Protein AF-A0A4Q5UCC5-F1 (afdb_monomer_lite)

Radius of gyration: 15.54 Å; chains: 1; bounding box: 35×23×40 Å

Secondary structure (DSSP, 8-state):
-HHHHHHHHHHHHHHHHHHHHHHHS--TTGGGS--HHHHHHHHHHHHHHHHHHHHHHHHHHHHHHHHS-HHHHHHHHHHHHHHH-

Structure (mmCIF, N/CA/C/O backbone):
data_AF-A0A4Q5UCC5-F1
#
_entry.id   AF-A0A4Q5UCC5-F1
#
loop_
_atom_site.group_PDB
_atom_site.id
_atom_site.type_symbol
_atom_site.label_atom_id
_atom_site.label_alt_id
_atom_site.label_comp_id
_atom_site.label_asym_id
_atom_site.label_entity_id
_atom_site.label_seq_id
_atom_site.pdbx_PDB_ins_code
_atom_site.Cartn_x
_atom_site.Cartn_y
_atom_site.Cartn_z
_atom_site.occupancy
_atom_site.B_iso_or_equiv
_atom_site.auth_seq_id
_atom_site.auth_comp_id
_atom_site.auth_asym_id
_atom_site.auth_atom_id
_atom_site.pdbx_PDB_model_num
ATOM 1 N N . MET A 1 1 ? -1.992 -12.098 16.230 1.00 81.44 1 MET A N 1
ATOM 2 C CA . MET A 1 1 ? -2.305 -12.280 14.792 1.00 81.44 1 MET A CA 1
ATOM 3 C C . MET A 1 1 ? -2.854 -11.019 14.125 1.00 81.44 1 MET A C 1
ATOM 5 O O . MET A 1 1 ? -2.225 -10.544 13.198 1.00 81.44 1 MET A O 1
ATOM 9 N N . ARG A 1 2 ? -3.944 -10.402 14.610 1.00 86.62 2 ARG A N 1
ATOM 10 C CA . ARG A 1 2 ? -4.568 -9.218 13.964 1.00 86.62 2 ARG A CA 1
ATOM 11 C C . ARG A 1 2 ? -3.614 -8.048 13.683 1.00 86.62 2 ARG A C 1
ATOM 13 O O . ARG A 1 2 ? -3.644 -7.492 12.596 1.00 86.62 2 ARG A O 1
ATOM 20 N N . LYS A 1 3 ? -2.733 -7.715 14.637 1.00 87.81 3 LYS A N 1
ATOM 21 C CA . LYS A 1 3 ? -1.698 -6.680 14.453 1.00 87.81 3 LYS A CA 1
ATOM 22 C C . LYS A 1 3 ? -0.698 -7.038 13.349 1.00 87.81 3 LYS A C 1
ATOM 24 O O . LYS A 1 3 ? -0.322 -6.170 12.581 1.00 87.81 3 LYS A O 1
ATOM 29 N N . ILE A 1 4 ? -0.306 -8.309 13.259 1.00 92.19 4 ILE A N 1
ATOM 30 C CA . ILE A 1 4 ? 0.624 -8.796 12.231 1.00 92.19 4 ILE A CA 1
ATOM 31 C C . ILE A 1 4 ? -0.040 -8.703 10.857 1.00 92.19 4 ILE A C 1
ATOM 33 O O . ILE A 1 4 ? 0.569 -8.175 9.938 1.00 92.19 4 ILE A O 1
ATOM 37 N N . ILE A 1 5 ? -1.302 -9.130 10.735 1.00 92.50 5 ILE A N 1
ATOM 38 C CA . ILE A 1 5 ? -2.088 -9.015 9.492 1.00 92.50 5 ILE A CA 1
ATOM 39 C C . ILE A 1 5 ? -2.205 -7.548 9.064 1.00 92.50 5 ILE A C 1
ATOM 41 O O . ILE A 1 5 ? -1.993 -7.224 7.903 1.00 92.50 5 ILE A O 1
ATOM 45 N N . LEU A 1 6 ? -2.481 -6.650 10.011 1.00 91.31 6 LEU A N 1
ATOM 46 C CA . LEU A 1 6 ? -2.580 -5.223 9.731 1.00 91.31 6 LEU A CA 1
ATOM 47 C C . LEU A 1 6 ? -1.253 -4.633 9.240 1.00 91.31 6 LEU A C 1
ATOM 49 O O . LEU A 1 6 ? -1.220 -3.978 8.206 1.00 91.31 6 LEU A O 1
ATOM 53 N N . VAL A 1 7 ? -0.163 -4.869 9.975 1.00 92.38 7 VAL A N 1
ATOM 54 C CA . VAL A 1 7 ? 1.159 -4.319 9.643 1.00 92.38 7 VAL A CA 1
ATOM 55 C C . VAL A 1 7 ? 1.678 -4.906 8.331 1.00 92.38 7 VAL A C 1
ATOM 57 O O . VAL A 1 7 ? 2.120 -4.153 7.473 1.00 92.38 7 VAL A O 1
ATOM 60 N N . SER A 1 8 ? 1.576 -6.224 8.138 1.00 95.12 8 SER A N 1
ATOM 61 C CA . SER A 1 8 ? 1.985 -6.869 6.882 1.00 95.12 8 SER A CA 1
ATOM 62 C C . SER A 1 8 ? 1.153 -6.396 5.692 1.00 95.12 8 SER A C 1
ATOM 64 O O . SER A 1 8 ? 1.727 -6.066 4.662 1.00 95.12 8 SER A O 1
ATOM 66 N N . GLY A 1 9 ? -0.171 -6.278 5.830 1.00 93.94 9 GLY A N 1
ATOM 67 C CA . GLY A 1 9 ? -1.031 -5.767 4.763 1.00 93.94 9 GLY A CA 1
ATOM 68 C C . GLY A 1 9 ? -0.730 -4.313 4.392 1.00 93.94 9 GLY A C 1
ATOM 69 O O . GLY A 1 9 ? -0.687 -3.993 3.208 1.00 93.94 9 GLY A O 1
ATOM 70 N N . LEU A 1 10 ? -0.436 -3.452 5.374 1.00 93.44 10 LEU A N 1
ATOM 71 C CA . LEU A 1 10 ? 0.018 -2.081 5.113 1.00 93.44 10 LEU A CA 1
ATOM 72 C C . LEU A 1 10 ? 1.369 -2.062 4.388 1.00 93.44 10 LEU A C 1
ATOM 74 O O . LEU A 1 10 ? 1.497 -1.394 3.367 1.00 93.44 10 LEU A O 1
ATOM 78 N N . ILE A 1 11 ? 2.356 -2.825 4.868 1.00 95.56 11 ILE A N 1
ATOM 79 C CA . ILE A 1 11 ? 3.671 -2.926 4.215 1.00 95.56 11 ILE A CA 1
ATOM 80 C C . ILE A 1 11 ? 3.515 -3.393 2.766 1.00 95.56 11 ILE A C 1
ATOM 82 O O . ILE A 1 11 ? 4.115 -2.801 1.876 1.00 95.56 11 ILE A O 1
ATOM 86 N N . LEU A 1 12 ? 2.685 -4.407 2.512 1.00 95.81 12 LEU A N 1
ATOM 87 C CA . LEU A 1 12 ? 2.432 -4.914 1.164 1.00 95.81 12 LEU A CA 1
ATOM 88 C C . LEU A 1 12 ? 1.723 -3.886 0.271 1.00 95.81 12 LEU A C 1
ATOM 90 O O . LEU A 1 12 ? 2.073 -3.787 -0.902 1.00 95.81 12 LEU A O 1
ATOM 94 N N . LEU A 1 13 ? 0.776 -3.101 0.804 1.00 94.62 13 LEU A N 1
ATOM 95 C CA . LEU A 1 13 ? 0.106 -2.027 0.053 1.00 94.62 13 LEU A CA 1
ATOM 96 C C . LEU A 1 13 ? 1.106 -0.974 -0.428 1.00 94.62 13 LEU A C 1
ATOM 98 O O . LEU A 1 13 ? 1.107 -0.623 -1.607 1.00 94.62 13 LEU A O 1
ATOM 102 N N . PHE A 1 14 ? 1.976 -0.506 0.469 1.00 94.38 14 PHE A N 1
ATOM 103 C CA . PHE A 1 14 ? 3.014 0.463 0.119 1.00 94.38 14 PHE A CA 1
ATOM 104 C C . PHE A 1 14 ? 4.075 -0.148 -0.800 1.00 94.38 14 PHE A C 1
ATOM 106 O O . PHE A 1 14 ? 4.447 0.468 -1.795 1.00 94.38 14 PHE A O 1
ATOM 113 N N . ALA A 1 15 ? 4.526 -1.373 -0.520 1.00 95.75 15 ALA A N 1
ATOM 114 C CA . ALA A 1 15 ? 5.522 -2.056 -1.337 1.00 95.75 15 ALA A CA 1
ATOM 115 C C . ALA A 1 15 ? 5.032 -2.275 -2.774 1.00 95.75 15 ALA A C 1
ATOM 117 O O . ALA A 1 15 ? 5.788 -2.025 -3.705 1.00 95.75 15 ALA A O 1
ATOM 118 N N . ALA A 1 16 ? 3.774 -2.681 -2.977 1.00 94.69 16 ALA A N 1
ATOM 119 C CA . ALA A 1 16 ? 3.207 -2.858 -4.314 1.00 94.69 16 ALA A CA 1
ATOM 120 C C . ALA A 1 16 ? 3.216 -1.550 -5.124 1.00 94.69 16 ALA A C 1
ATOM 122 O O . ALA A 1 16 ? 3.536 -1.558 -6.313 1.00 94.69 16 ALA A O 1
ATOM 123 N N . GLU A 1 17 ? 2.913 -0.424 -4.476 1.00 93.62 17 GLU A N 1
ATOM 124 C CA . GLU A 1 17 ? 2.905 0.890 -5.118 1.00 93.62 17 GLU A CA 1
ATOM 125 C C . GLU A 1 17 ? 4.325 1.366 -5.458 1.00 93.62 17 GLU A C 1
ATOM 127 O O . GLU A 1 17 ? 4.587 1.786 -6.588 1.00 93.62 17 GLU A O 1
ATOM 132 N N . ILE A 1 18 ? 5.257 1.220 -4.510 1.00 92.94 18 ILE A N 1
ATOM 133 C CA . ILE A 1 18 ? 6.676 1.547 -4.697 1.00 92.94 18 ILE A CA 1
ATOM 134 C C . ILE A 1 18 ? 7.268 0.700 -5.824 1.00 92.94 18 ILE A C 1
ATOM 136 O O . ILE A 1 18 ? 7.919 1.244 -6.711 1.00 92.94 18 ILE A O 1
ATOM 140 N N . LEU A 1 19 ? 7.011 -0.611 -5.835 1.00 92.38 19 LEU A N 1
ATOM 141 C CA . LEU A 1 19 ? 7.507 -1.519 -6.869 1.00 92.38 19 LEU A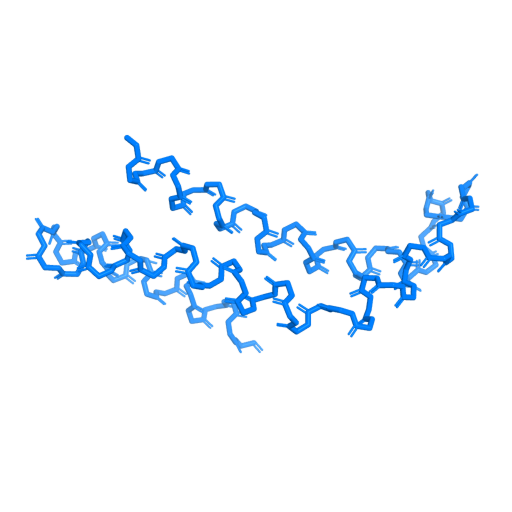 CA 1
ATOM 142 C C . LEU A 1 19 ? 6.936 -1.181 -8.246 1.00 92.38 19 LEU A C 1
ATOM 144 O O . LEU A 1 19 ? 7.678 -1.195 -9.225 1.00 92.38 19 LEU A O 1
ATOM 148 N N . ARG A 1 20 ? 5.649 -0.817 -8.339 1.00 91.69 20 ARG A N 1
ATOM 149 C CA . ARG A 1 20 ? 5.056 -0.392 -9.616 1.00 91.69 20 ARG A CA 1
ATOM 150 C C . ARG A 1 20 ? 5.794 0.815 -10.186 1.00 91.69 20 ARG A C 1
ATOM 152 O O . ARG A 1 20 ? 6.104 0.832 -11.371 1.00 91.69 20 ARG A O 1
ATOM 159 N N . VAL A 1 21 ? 6.070 1.818 -9.355 1.00 90.44 21 VAL A N 1
ATOM 160 C CA . VAL A 1 21 ? 6.794 3.022 -9.784 1.00 90.44 21 VAL A CA 1
ATOM 161 C C . VAL A 1 21 ? 8.250 2.694 -10.111 1.00 90.44 21 VAL A C 1
ATOM 163 O O . VAL A 1 21 ? 8.739 3.091 -11.165 1.00 90.44 21 VAL A O 1
ATOM 166 N N . TYR A 1 22 ? 8.921 1.928 -9.252 1.00 91.00 22 TYR A N 1
ATOM 167 C CA . TYR A 1 22 ? 10.324 1.552 -9.407 1.00 91.00 22 TYR A CA 1
ATOM 168 C C . TYR A 1 22 ? 10.597 0.788 -10.707 1.00 91.00 22 TYR A C 1
ATOM 170 O O . TYR A 1 22 ? 11.583 1.070 -11.382 1.00 91.00 22 TYR A O 1
ATOM 178 N N . PHE A 1 23 ? 9.718 -0.147 -11.080 1.00 89.75 23 PHE A N 1
ATOM 179 C CA . PHE A 1 23 ? 9.886 -0.938 -12.301 1.00 89.75 23 PHE A CA 1
ATOM 180 C C . PHE A 1 23 ? 9.535 -0.182 -13.588 1.00 89.75 23 PHE A C 1
ATOM 182 O O . PHE A 1 23 ? 10.003 -0.566 -14.654 1.00 89.75 23 PHE A O 1
ATOM 189 N N . ILE A 1 24 ? 8.717 0.873 -13.517 1.00 85.81 24 ILE A N 1
ATOM 190 C CA . ILE A 1 24 ? 8.342 1.673 -14.695 1.00 85.81 24 ILE A CA 1
ATOM 191 C C . ILE A 1 24 ? 9.310 2.847 -14.902 1.00 85.81 24 ILE A C 1
ATOM 193 O O . ILE A 1 24 ? 9.566 3.247 -16.037 1.00 85.81 24 ILE A O 1
ATOM 197 N N . MET A 1 25 ? 9.857 3.415 -13.825 1.00 87.19 25 MET A N 1
ATOM 198 C CA . MET A 1 25 ? 10.825 4.504 -13.920 1.00 87.19 25 MET A CA 1
ATOM 199 C C . MET A 1 25 ? 12.210 3.998 -14.353 1.00 87.19 25 MET A C 1
ATOM 201 O O . MET A 1 25 ? 12.636 2.920 -13.927 1.00 87.19 25 MET A O 1
ATOM 205 N N . PRO A 1 26 ? 12.961 4.792 -15.144 1.00 82.31 26 PRO A N 1
ATOM 206 C CA . PRO A 1 26 ? 14.277 4.417 -15.645 1.00 82.31 26 PRO A CA 1
ATOM 207 C C . PRO A 1 26 ? 15.362 4.582 -14.566 1.00 82.31 26 PRO A C 1
ATOM 209 O O . PRO A 1 26 ? 16.349 5.287 -14.762 1.00 82.31 26 PRO A O 1
ATOM 212 N N . PHE A 1 27 ? 15.194 3.939 -13.411 1.00 81.12 27 PHE A N 1
ATOM 213 C CA . PHE A 1 27 ? 16.236 3.896 -12.396 1.00 81.12 27 PHE A CA 1
ATOM 214 C C . PHE A 1 27 ? 17.395 3.004 -12.870 1.00 81.12 27 PHE A C 1
ATOM 216 O O . PHE A 1 27 ? 17.162 1.920 -13.405 1.00 81.12 27 PHE A O 1
ATOM 223 N N . PRO A 1 28 ? 18.660 3.398 -12.640 1.00 76.62 28 PRO A N 1
ATOM 224 C CA . PRO A 1 28 ? 19.812 2.635 -13.121 1.00 76.62 28 PRO A CA 1
ATOM 225 C C . PRO A 1 28 ? 19.849 1.201 -12.573 1.00 76.62 28 PRO A C 1
ATOM 227 O O . PRO A 1 28 ? 20.355 0.312 -13.244 1.00 76.62 28 PRO A O 1
ATOM 230 N N . GLY A 1 29 ? 19.281 0.956 -11.385 1.00 77.75 29 GLY A N 1
ATOM 231 C CA . GLY A 1 29 ? 19.138 -0.390 -10.822 1.00 77.75 29 GLY A CA 1
ATOM 232 C C . GLY A 1 29 ? 18.000 -1.218 -11.430 1.00 77.75 29 GLY A C 1
ATOM 233 O O . GLY A 1 29 ? 18.167 -2.422 -11.599 1.00 77.75 29 GLY A O 1
ATOM 234 N N . SER A 1 30 ? 16.870 -0.604 -11.809 1.00 73.94 30 SER A N 1
ATOM 235 C CA . SER A 1 30 ? 15.729 -1.344 -12.378 1.00 73.94 30 SER A CA 1
ATOM 236 C C . SER A 1 30 ? 16.027 -1.876 -13.784 1.00 73.94 30 SER A C 1
ATOM 238 O O . SER A 1 30 ? 15.481 -2.901 -14.181 1.00 73.94 30 SER A O 1
ATOM 240 N N . GLN A 1 31 ? 16.954 -1.235 -14.502 1.00 75.62 31 GLN A N 1
ATOM 241 C CA . GLN A 1 31 ? 17.364 -1.606 -15.860 1.00 75.62 31 GLN A CA 1
ATOM 242 C C . GLN A 1 31 ? 18.434 -2.707 -15.927 1.00 75.62 31 GLN A C 1
ATOM 244 O O . GLN A 1 31 ? 18.700 -3.223 -17.008 1.00 75.62 31 GLN A O 1
ATOM 249 N N . GLN A 1 32 ? 19.055 -3.086 -14.803 1.00 80.12 32 GLN A N 1
ATOM 250 C CA . GLN A 1 32 ? 20.061 -4.163 -14.790 1.00 80.12 32 GLN A CA 1
ATOM 251 C C . GLN A 1 32 ? 19.442 -5.560 -14.919 1.00 80.12 32 GLN A C 1
ATOM 253 O O . GLN A 1 32 ? 20.143 -6.522 -15.215 1.00 80.12 32 GLN A O 1
ATOM 258 N N . SER A 1 33 ? 18.143 -5.689 -14.653 1.00 76.75 33 SER A N 1
ATOM 259 C CA . SER A 1 33 ? 17.403 -6.951 -14.681 1.00 76.75 33 SER A CA 1
ATOM 260 C C . SER A 1 33 ? 16.252 -6.864 -15.679 1.00 76.75 33 SER A C 1
ATOM 262 O O . SER A 1 33 ? 15.617 -5.815 -15.790 1.00 76.75 33 SER A O 1
ATOM 264 N N . ASP A 1 34 ? 15.936 -7.971 -16.357 1.00 82.44 34 ASP A N 1
ATOM 265 C CA . ASP A 1 34 ? 14.775 -8.060 -17.253 1.00 82.44 34 ASP A CA 1
ATOM 266 C C . ASP A 1 34 ? 13.462 -8.075 -16.449 1.00 82.44 34 ASP A C 1
ATOM 268 O O . ASP A 1 34 ? 12.862 -9.110 -16.159 1.00 82.44 34 ASP A O 1
ATOM 272 N N . THR A 1 35 ? 13.055 -6.888 -16.001 1.00 86.12 35 THR A N 1
ATOM 273 C CA . THR A 1 35 ? 11.876 -6.664 -15.154 1.00 86.12 35 THR A CA 1
ATOM 274 C C . THR A 1 35 ? 10.689 -6.110 -15.934 1.00 86.12 35 THR A C 1
ATOM 276 O O . THR A 1 35 ? 9.638 -5.860 -15.345 1.00 86.12 35 THR A O 1
ATOM 279 N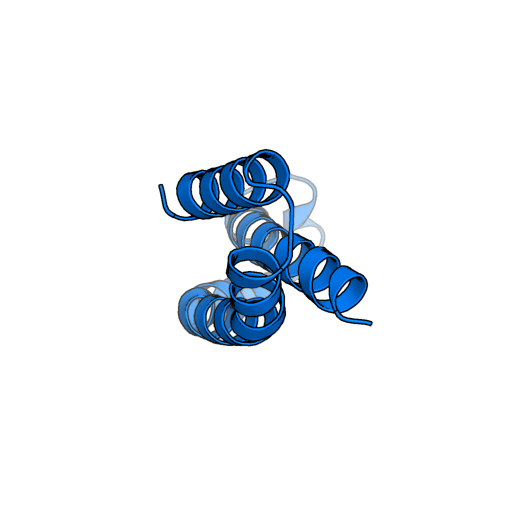 N . ILE A 1 36 ? 10.797 -5.985 -17.262 1.00 84.88 36 ILE A N 1
ATOM 280 C CA . ILE A 1 36 ? 9.763 -5.391 -18.123 1.00 84.88 36 ILE A CA 1
ATOM 281 C C . ILE A 1 36 ? 8.447 -6.169 -17.998 1.00 84.88 36 ILE A C 1
ATOM 283 O O . ILE A 1 36 ? 7.389 -5.577 -17.775 1.00 84.88 36 ILE A O 1
ATOM 287 N N . GLY A 1 37 ? 8.499 -7.503 -18.066 1.00 88.88 37 GLY A N 1
ATOM 288 C CA . GLY A 1 37 ? 7.305 -8.342 -17.916 1.00 88.88 37 GLY A CA 1
ATOM 289 C C . GLY A 1 37 ? 6.618 -8.161 -16.557 1.00 88.88 37 GLY A C 1
ATOM 290 O O . GLY A 1 37 ? 5.393 -8.042 -16.483 1.00 88.88 37 GLY A O 1
ATOM 291 N N . ILE A 1 38 ? 7.411 -8.064 -15.485 1.00 89.75 38 ILE A N 1
ATOM 292 C CA . ILE A 1 38 ? 6.915 -7.831 -14.122 1.00 89.75 38 ILE A CA 1
ATOM 293 C C . ILE A 1 38 ? 6.316 -6.427 -14.007 1.00 89.75 38 ILE A C 1
ATOM 295 O O . ILE A 1 38 ? 5.241 -6.281 -13.429 1.00 89.75 38 ILE A O 1
ATOM 299 N N . ALA A 1 39 ? 6.953 -5.411 -14.595 1.00 90.38 39 ALA A N 1
ATOM 300 C CA . ALA A 1 39 ? 6.471 -4.033 -14.604 1.00 90.38 39 ALA A CA 1
ATOM 301 C C . ALA A 1 39 ? 5.070 -3.938 -15.225 1.00 90.38 39 ALA A C 1
ATOM 303 O O . ALA A 1 39 ? 4.152 -3.376 -14.622 1.00 90.38 39 ALA A O 1
ATOM 304 N N . TYR A 1 40 ? 4.881 -4.555 -16.395 1.00 91.00 40 TYR A N 1
ATOM 305 C CA . TYR A 1 40 ? 3.592 -4.578 -17.085 1.00 91.00 40 TYR A CA 1
ATOM 306 C C . TYR A 1 40 ? 2.537 -5.386 -16.330 1.00 91.00 40 TYR A C 1
ATOM 308 O O . TYR A 1 40 ? 1.395 -4.938 -16.207 1.00 91.00 40 TYR A O 1
ATOM 316 N N . TRP A 1 41 ? 2.894 -6.556 -15.792 1.00 94.81 41 TRP A N 1
ATOM 317 C CA . TRP A 1 41 ? 1.959 -7.361 -15.007 1.00 94.81 41 TRP A CA 1
ATOM 318 C C . TRP A 1 41 ? 1.526 -6.633 -13.731 1.00 94.81 41 TR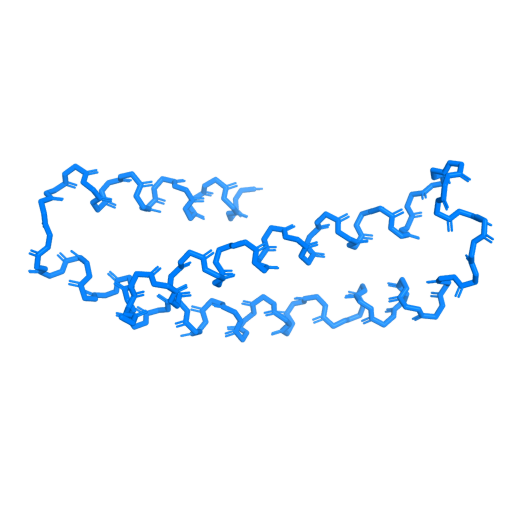P A C 1
ATOM 320 O O . TRP A 1 41 ? 0.331 -6.565 -13.438 1.00 94.81 41 TRP A O 1
ATOM 330 N N . LEU A 1 42 ? 2.474 -6.047 -12.997 1.00 94.06 42 LEU A N 1
ATOM 331 C CA . LEU A 1 42 ? 2.203 -5.317 -11.765 1.00 94.06 42 LEU A CA 1
ATOM 332 C C . LEU A 1 42 ? 1.371 -4.068 -12.052 1.00 94.06 42 LEU A C 1
ATOM 334 O O . LEU A 1 42 ? 0.381 -3.831 -11.367 1.00 94.06 42 LEU A O 1
ATOM 338 N N . GLY A 1 43 ? 1.709 -3.317 -13.102 1.00 93.06 43 GLY A N 1
ATOM 339 C CA . GLY A 1 43 ? 0.932 -2.164 -13.549 1.00 93.06 43 GLY A CA 1
ATOM 340 C C . GLY A 1 43 ? -0.506 -2.529 -13.918 1.00 93.06 43 GLY A C 1
ATOM 341 O O . GLY A 1 43 ? -1.440 -1.890 -13.439 1.00 93.06 43 GLY A O 1
ATOM 342 N N . LYS A 1 44 ? -0.702 -3.601 -14.697 1.00 95.56 44 LYS A N 1
ATOM 343 C CA . LYS A 1 44 ? -2.031 -4.082 -15.111 1.00 95.56 44 LYS A CA 1
ATOM 344 C C . LYS A 1 44 ? -2.885 -4.554 -13.931 1.00 95.56 44 LYS A C 1
ATOM 346 O O . LYS A 1 44 ? -4.096 -4.349 -13.931 1.00 95.56 44 LYS A O 1
ATOM 351 N N . ASN A 1 45 ? -2.271 -5.198 -12.940 1.00 96.44 45 ASN A N 1
ATOM 352 C CA . ASN A 1 45 ? -2.985 -5.824 -11.825 1.00 96.44 45 ASN A CA 1
ATOM 353 C C . ASN A 1 45 ? -2.994 -4.983 -10.543 1.00 96.44 45 ASN A C 1
ATOM 355 O O . ASN A 1 45 ? -3.577 -5.419 -9.550 1.00 96.44 45 ASN A O 1
ATOM 359 N N . ILE A 1 46 ? -2.392 -3.787 -10.537 1.00 94.88 46 ILE A N 1
ATOM 360 C CA . ILE A 1 46 ? -2.205 -3.013 -9.304 1.00 94.88 46 ILE A CA 1
ATOM 361 C C . ILE A 1 46 ? -3.526 -2.762 -8.574 1.00 94.88 46 ILE A C 1
ATOM 363 O O . ILE A 1 46 ? -3.604 -2.977 -7.370 1.00 94.88 46 ILE A O 1
ATOM 367 N N . THR A 1 47 ? -4.593 -2.402 -9.288 1.00 94.44 47 THR A N 1
ATOM 368 C CA . THR A 1 47 ? -5.912 -2.161 -8.689 1.00 94.44 47 THR A CA 1
ATOM 369 C C . THR A 1 47 ? -6.454 -3.407 -7.989 1.00 94.44 47 THR A C 1
ATOM 371 O O . THR A 1 47 ? -6.958 -3.310 -6.872 1.00 94.44 47 THR A O 1
ATOM 374 N N . TRP A 1 48 ? -6.294 -4.588 -8.593 1.00 95.69 48 TRP A N 1
ATOM 375 C CA . TRP A 1 48 ? -6.701 -5.855 -7.982 1.00 95.69 48 TRP A CA 1
ATOM 376 C C . TRP A 1 48 ? -5.875 -6.181 -6.740 1.00 95.69 48 TRP A C 1
ATOM 378 O O . TRP A 1 48 ? -6.440 -6.547 -5.711 1.00 95.69 48 TRP A O 1
ATOM 388 N N . ILE A 1 49 ? -4.557 -5.983 -6.806 1.00 95.25 49 ILE A N 1
ATOM 389 C CA . ILE A 1 49 ? -3.655 -6.169 -5.663 1.00 95.25 49 ILE A CA 1
ATOM 390 C C . ILE A 1 49 ? -4.076 -5.253 -4.508 1.00 95.25 49 ILE A C 1
ATOM 392 O O . ILE A 1 49 ? -4.205 -5.717 -3.375 1.00 95.25 49 ILE A O 1
ATOM 396 N N . ARG A 1 50 ? -4.382 -3.979 -4.789 1.00 94.62 50 ARG A N 1
ATOM 397 C CA . ARG A 1 50 ? -4.883 -3.035 -3.781 1.00 94.62 50 ARG A CA 1
ATOM 398 C C . ARG A 1 50 ? -6.182 -3.511 -3.151 1.00 94.62 50 ARG A C 1
ATOM 400 O O . ARG A 1 50 ? -6.277 -3.516 -1.930 1.00 94.62 50 ARG A O 1
ATOM 407 N N . LEU A 1 51 ? -7.165 -3.928 -3.950 1.00 94.88 51 LEU A N 1
ATOM 408 C CA . LEU A 1 51 ? -8.454 -4.398 -3.434 1.00 94.88 51 LEU A CA 1
ATOM 409 C C . LEU A 1 51 ? -8.292 -5.614 -2.516 1.00 94.88 51 LEU A C 1
ATOM 411 O O . LEU A 1 51 ? -8.871 -5.638 -1.431 1.00 94.88 51 LEU A O 1
ATOM 415 N N . VAL A 1 52 ? -7.469 -6.590 -2.908 1.00 96.06 52 VAL A N 1
ATOM 416 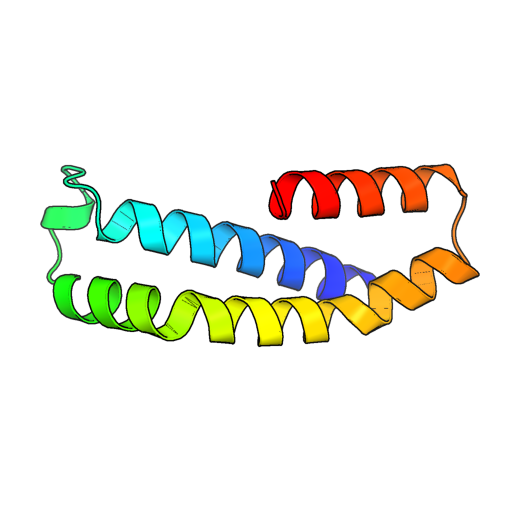C CA . VAL A 1 52 ? -7.197 -7.784 -2.094 1.00 96.06 52 VAL A CA 1
ATOM 417 C C . VAL A 1 52 ? -6.501 -7.415 -0.784 1.00 96.06 52 VAL A C 1
ATOM 419 O O . VAL A 1 52 ? -6.909 -7.875 0.283 1.00 96.06 52 VAL A O 1
ATOM 422 N N . LEU A 1 53 ? -5.479 -6.559 -0.832 1.00 94.62 53 LEU A N 1
ATOM 423 C CA . LEU A 1 53 ? -4.750 -6.150 0.368 1.00 94.62 53 LEU A CA 1
ATOM 424 C C . LEU A 1 53 ? -5.595 -5.259 1.292 1.00 94.62 53 LEU A C 1
ATOM 426 O O . LEU A 1 53 ? -5.534 -5.419 2.511 1.00 94.62 53 LEU A O 1
ATOM 430 N N . LEU A 1 54 ? -6.432 -4.376 0.739 1.00 93.44 54 LEU A N 1
ATOM 431 C CA . LEU A 1 54 ? -7.406 -3.583 1.497 1.00 93.44 54 LEU A CA 1
ATOM 432 C C . LEU A 1 54 ? -8.447 -4.483 2.174 1.00 93.44 54 LEU A C 1
ATOM 434 O O . LEU A 1 54 ? -8.729 -4.306 3.359 1.00 93.44 54 LEU A O 1
ATOM 438 N N . ALA A 1 55 ? -8.967 -5.489 1.464 1.00 93.69 55 ALA A N 1
ATOM 439 C CA . ALA A 1 55 ? -9.869 -6.484 2.037 1.00 93.69 55 ALA A CA 1
ATOM 440 C C . ALA A 1 55 ? -9.202 -7.274 3.179 1.00 93.69 55 ALA A C 1
ATOM 442 O O . ALA A 1 55 ? -9.826 -7.495 4.219 1.00 93.69 55 ALA A O 1
ATOM 443 N N . LEU A 1 56 ? -7.920 -7.632 3.038 1.00 93.06 56 LEU A N 1
ATOM 444 C CA . LEU A 1 56 ? -7.150 -8.323 4.077 1.00 93.06 56 LEU A CA 1
ATOM 445 C C . LEU A 1 56 ? -7.023 -7.486 5.363 1.00 93.06 56 LEU A C 1
ATOM 447 O O . LEU A 1 56 ? -7.187 -8.013 6.468 1.00 93.06 56 LEU A O 1
ATOM 451 N N . ILE A 1 57 ? -6.755 -6.182 5.241 1.00 93.56 57 ILE A N 1
ATOM 452 C CA . ILE A 1 57 ? -6.627 -5.295 6.408 1.00 93.56 57 ILE A CA 1
ATOM 453 C C . ILE A 1 57 ? -7.974 -4.813 6.961 1.00 93.56 57 ILE A C 1
ATOM 455 O O . ILE A 1 57 ? -8.019 -4.288 8.075 1.00 93.56 57 ILE A O 1
ATOM 459 N N . LEU A 1 58 ? -9.084 -5.036 6.255 1.00 91.94 58 LEU A N 1
ATOM 460 C CA . LEU A 1 58 ? -10.406 -4.562 6.667 1.00 91.94 58 LEU A CA 1
ATOM 461 C C . LEU A 1 58 ? -10.829 -5.130 8.030 1.00 91.94 58 LEU A C 1
ATOM 463 O O . LEU A 1 58 ? -11.290 -4.395 8.904 1.00 91.94 58 LEU A O 1
ATOM 467 N N . TYR A 1 59 ? -10.614 -6.429 8.253 1.00 90.12 59 TYR A N 1
ATOM 468 C CA . TYR A 1 59 ? -10.950 -7.086 9.518 1.00 90.12 59 TYR A CA 1
ATOM 469 C C . TYR A 1 59 ? -10.227 -6.474 10.738 1.00 90.12 59 TYR A C 1
ATOM 471 O O . TYR A 1 59 ? -10.903 -6.077 11.697 1.00 90.12 59 TYR A O 1
ATOM 479 N N . PRO A 1 60 ? -8.880 -6.351 10.761 1.00 90.62 60 PRO A N 1
ATOM 480 C CA . PRO A 1 60 ? -8.198 -5.720 11.887 1.00 90.62 60 PRO A CA 1
ATOM 481 C C . PRO A 1 60 ? -8.510 -4.221 12.025 1.00 90.62 60 PRO A C 1
ATOM 483 O O . PRO A 1 60 ? -8.536 -3.734 13.158 1.00 90.62 60 PRO A O 1
ATOM 486 N N . VAL A 1 61 ? -8.796 -3.510 10.926 1.00 88.44 61 VAL A N 1
ATOM 487 C CA . VAL A 1 61 ? -9.228 -2.100 10.949 1.00 88.44 61 VAL A CA 1
ATOM 488 C C . VAL A 1 61 ? -10.565 -1.953 11.683 1.00 88.44 61 VAL A C 1
ATOM 490 O O . VAL A 1 61 ? -10.647 -1.204 12.658 1.00 88.44 61 VAL A O 1
ATOM 493 N N . ILE A 1 62 ? -11.590 -2.722 11.296 1.00 89.75 62 ILE A N 1
ATOM 494 C CA . ILE A 1 62 ? -12.915 -2.706 11.945 1.00 89.75 62 ILE A CA 1
ATOM 495 C C . ILE A 1 62 ? -12.804 -3.096 13.420 1.00 89.75 62 ILE A C 1
ATOM 497 O O . ILE A 1 62 ? -13.432 -2.482 14.287 1.00 89.75 62 ILE A O 1
ATOM 501 N N . TYR A 1 63 ? -11.979 -4.097 13.734 1.00 89.19 63 TYR A N 1
ATOM 502 C CA . TYR A 1 63 ? -11.756 -4.487 15.120 1.00 89.19 63 TYR A CA 1
ATOM 503 C C . TYR A 1 63 ? -11.135 -3.353 15.947 1.00 89.19 63 TYR A C 1
ATOM 505 O O . TYR A 1 63 ? -11.584 -3.101 17.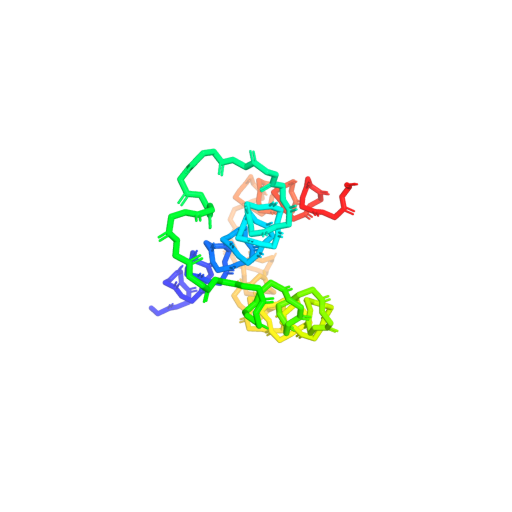068 1.00 89.19 63 TYR A O 1
ATOM 513 N N . SER A 1 64 ? -10.143 -2.650 15.390 1.00 86.88 64 SER A N 1
ATOM 514 C CA . SER A 1 64 ? -9.504 -1.504 16.043 1.00 86.88 64 SER A CA 1
ATOM 515 C C . SER A 1 64 ? -10.485 -0.353 16.264 1.00 86.88 64 SER A C 1
ATOM 517 O O . SER A 1 64 ? -10.504 0.215 17.352 1.00 86.88 64 SER A O 1
ATOM 519 N N . LEU A 1 65 ? -11.343 -0.056 15.282 1.00 84.06 65 LEU A N 1
ATOM 520 C CA . LEU A 1 65 ? -12.379 0.979 15.387 1.00 84.06 65 LEU A CA 1
ATOM 521 C C . LEU A 1 65 ? -13.340 0.740 16.564 1.00 84.06 65 LEU A C 1
ATOM 523 O O . LEU A 1 65 ? -13.790 1.699 17.182 1.00 84.06 65 LEU A O 1
ATOM 527 N N . ARG A 1 66 ? -13.633 -0.526 16.891 1.00 86.12 66 ARG A N 1
ATOM 528 C CA . ARG A 1 66 ? -14.588 -0.894 17.951 1.00 86.12 66 ARG A CA 1
ATOM 529 C C . ARG A 1 66 ? -13.971 -1.066 19.345 1.00 86.12 66 ARG A C 1
ATOM 531 O O . ARG A 1 66 ? -14.687 -0.896 20.322 1.00 86.12 66 ARG A O 1
ATOM 538 N N . HIS A 1 67 ? -12.688 -1.429 19.450 1.00 83.88 67 HIS A N 1
ATOM 539 C CA . HIS A 1 67 ? -12.097 -1.887 20.723 1.00 83.88 67 HIS A CA 1
ATOM 540 C C . HIS A 1 67 ? -10.842 -1.124 21.177 1.00 83.88 67 HIS A C 1
ATOM 542 O O . HIS A 1 67 ? -10.395 -1.335 22.302 1.00 83.88 67 HIS A O 1
ATOM 548 N N . ASN A 1 68 ? -10.233 -0.276 20.340 1.00 77.56 68 ASN A N 1
ATOM 549 C CA . ASN A 1 68 ? -9.016 0.456 20.709 1.00 77.56 68 ASN A CA 1
ATOM 550 C C . ASN A 1 68 ? -9.287 1.905 21.128 1.00 77.56 68 ASN A C 1
ATOM 552 O O . ASN A 1 68 ? -10.329 2.495 20.851 1.00 77.56 68 ASN A O 1
ATOM 556 N N . THR A 1 69 ? -8.284 2.501 21.774 1.00 76.69 69 THR A N 1
ATOM 557 C CA . THR A 1 69 ? -8.271 3.918 22.135 1.00 76.69 69 THR A CA 1
ATOM 558 C C . THR A 1 69 ? -8.391 4.817 20.904 1.00 76.69 69 THR A C 1
ATOM 560 O O . THR A 1 69 ? -7.744 4.580 19.880 1.00 76.69 69 THR A O 1
ATOM 563 N N . LYS A 1 70 ? -9.182 5.893 21.031 1.00 80.88 70 LYS A N 1
ATOM 564 C CA . LYS A 1 70 ? -9.529 6.805 19.926 1.00 80.88 70 LYS A CA 1
ATOM 565 C C . LYS A 1 70 ? -8.300 7.296 19.141 1.00 80.88 70 LYS A C 1
ATOM 567 O O . LYS A 1 70 ? -8.332 7.287 17.918 1.00 80.88 70 LYS A O 1
ATOM 572 N N . TRP A 1 71 ? -7.186 7.604 19.813 1.00 77.38 71 TRP A N 1
ATOM 573 C CA . TRP A 1 71 ? -5.942 8.051 19.167 1.00 77.38 71 TRP A CA 1
ATOM 574 C C . TRP A 1 71 ? -5.301 7.023 18.221 1.00 77.38 71 TRP A C 1
ATOM 576 O O . TRP A 1 71 ? -4.861 7.390 17.135 1.00 77.38 71 TRP A O 1
ATOM 586 N N . LYS A 1 72 ? -5.278 5.730 18.583 1.00 80.75 72 LYS A N 1
ATOM 587 C CA . LYS A 1 72 ? -4.720 4.673 17.713 1.00 80.75 72 LYS A CA 1
ATOM 588 C C . LYS A 1 72 ? -5.560 4.496 16.450 1.00 80.75 72 LYS A C 1
ATOM 590 O O . LYS A 1 72 ? -5.027 4.239 15.377 1.00 80.75 72 LYS A O 1
ATOM 595 N N . THR A 1 73 ? -6.869 4.660 16.590 1.00 80.69 73 THR A N 1
ATOM 596 C CA . THR A 1 73 ? -7.827 4.609 15.488 1.00 80.69 73 THR A CA 1
ATOM 597 C C . THR A 1 73 ? -7.706 5.825 14.570 1.00 80.69 73 THR A C 1
ATOM 599 O O . THR A 1 73 ? -7.703 5.659 13.356 1.00 80.69 73 THR A O 1
ATOM 602 N N . VAL A 1 74 ? -7.534 7.029 15.125 1.00 86.31 74 VAL A N 1
ATOM 603 C CA . VAL A 1 74 ? -7.287 8.249 14.335 1.00 86.31 74 VAL A CA 1
ATOM 604 C C . VAL A 1 74 ? -5.992 8.126 13.531 1.00 86.31 74 VAL A C 1
ATOM 606 O O . VAL A 1 74 ? -6.008 8.382 12.332 1.00 86.31 74 VAL A O 1
ATOM 609 N N . LEU A 1 75 ? -4.899 7.659 14.148 1.00 87.31 75 LEU A N 1
ATOM 610 C CA . LEU A 1 75 ? -3.627 7.437 13.450 1.00 87.31 75 LEU A CA 1
ATOM 611 C C . LEU A 1 75 ? -3.779 6.450 12.282 1.00 87.31 75 LEU A C 1
ATOM 613 O O . LEU A 1 75 ? -3.279 6.700 11.190 1.00 87.31 75 LEU A O 1
ATOM 617 N N . LEU A 1 76 ? -4.496 5.344 12.500 1.00 86.94 76 LEU A N 1
ATOM 618 C CA . LEU A 1 76 ? -4.764 4.340 11.471 1.00 86.94 76 LEU A CA 1
ATOM 619 C C . LEU A 1 76 ? -5.536 4.922 10.280 1.00 86.94 76 LEU A C 1
ATOM 621 O O . LEU A 1 76 ? -5.159 4.698 9.133 1.00 86.94 76 LEU A O 1
ATOM 625 N N . LEU A 1 77 ? -6.613 5.662 10.553 1.00 86.12 77 LEU A N 1
ATOM 626 C CA . LEU A 1 77 ? -7.420 6.299 9.513 1.00 86.12 77 LEU A CA 1
ATOM 627 C C . LEU A 1 77 ? -6.612 7.341 8.739 1.00 86.12 77 LEU A C 1
ATOM 629 O O . LEU A 1 77 ? -6.753 7.424 7.526 1.00 86.12 77 LEU A O 1
ATOM 633 N N . LEU A 1 78 ? -5.735 8.081 9.420 1.00 89.56 78 LEU A N 1
ATOM 634 C CA . LEU A 1 78 ? -4.849 9.054 8.790 1.00 89.56 78 LEU A CA 1
ATOM 635 C C . LEU A 1 78 ? -3.872 8.371 7.824 1.00 89.56 78 LEU A C 1
ATOM 637 O O . LEU A 1 78 ? -3.740 8.815 6.691 1.00 89.56 78 LEU A O 1
ATOM 641 N N . VAL A 1 79 ? -3.249 7.256 8.221 1.00 88.94 79 VAL A N 1
ATOM 642 C CA . VAL A 1 79 ? -2.368 6.473 7.331 1.00 88.94 79 VAL A CA 1
ATOM 643 C C . VAL A 1 79 ? -3.120 5.963 6.099 1.00 88.94 79 VAL A C 1
ATOM 645 O O . VAL A 1 79 ? -2.595 6.030 4.991 1.00 88.94 79 VAL A O 1
ATOM 648 N N . LEU A 1 80 ? -4.353 5.477 6.269 1.00 88.44 80 LEU A N 1
ATOM 649 C CA . LEU A 1 80 ? -5.176 5.020 5.144 1.00 88.44 80 LEU A CA 1
ATOM 650 C C . LEU A 1 80 ? -5.624 6.174 4.239 1.00 88.44 80 LEU A C 1
ATOM 652 O O . LEU A 1 80 ? -5.673 6.000 3.026 1.00 88.44 80 LEU A O 1
ATOM 656 N N . ALA A 1 81 ? -5.920 7.344 4.808 1.00 87.31 81 ALA A N 1
ATOM 657 C CA . ALA A 1 81 ? -6.254 8.540 4.044 1.00 87.31 81 ALA A CA 1
ATOM 658 C C . ALA A 1 81 ? -5.056 9.026 3.217 1.00 87.31 81 ALA A C 1
ATOM 660 O O . ALA A 1 81 ? -5.219 9.273 2.030 1.00 87.31 81 ALA A O 1
ATOM 661 N N . LEU A 1 82 ? -3.856 9.066 3.810 1.00 87.31 82 LEU A N 1
ATOM 662 C CA . LEU A 1 82 ? -2.609 9.393 3.106 1.00 87.31 82 LEU A CA 1
ATOM 663 C C . LEU A 1 82 ? -2.278 8.405 1.984 1.00 87.31 82 LEU A C 1
ATOM 665 O O . LEU A 1 82 ? -1.631 8.772 1.014 1.00 87.31 82 LEU A O 1
ATOM 669 N N . TYR A 1 83 ? -2.683 7.145 2.125 1.00 86.75 83 TYR A N 1
ATOM 670 C CA . TYR A 1 83 ? -2.529 6.158 1.060 1.00 86.75 83 TYR A CA 1
ATOM 671 C C . TYR A 1 83 ? -3.525 6.374 -0.094 1.00 86.75 83 TYR A C 1
ATOM 673 O O . TYR A 1 83 ? -3.235 6.011 -1.231 1.00 86.75 83 TYR A O 1
ATOM 681 N N . ALA A 1 84 ? -4.715 6.906 0.198 1.00 82.69 84 ALA A N 1
ATOM 682 C CA . ALA A 1 84 ? -5.782 7.089 -0.783 1.00 82.69 84 ALA A CA 1
ATOM 683 C C . ALA A 1 84 ? -5.669 8.394 -1.593 1.00 82.69 84 ALA A C 1
ATOM 685 O O . ALA A 1 84 ? -6.287 8.479 -2.654 1.00 82.69 84 ALA A O 1
ATOM 686 N N . THR A 1 85 ? -4.936 9.389 -1.082 1.00 73.75 85 THR A N 1
ATOM 687 C CA . THR A 1 85 ? -4.607 10.652 -1.770 1.00 73.75 85 THR A CA 1
ATOM 688 C C . THR A 1 85 ? -3.488 10.469 -2.779 1.00 73.75 85 THR A C 1
ATOM 690 O O . THR A 1 85 ? -3.652 10.949 -3.919 1.00 73.75 85 THR A O 1
#

pLDDT: mean 88.52,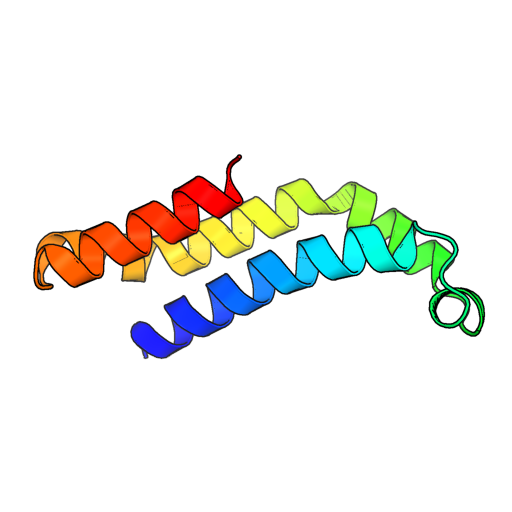 std 6.06, range [73.75, 96.44]

Sequence (85 aa):
MRKIILVSGLILLFAAEILRVYFIMPFPGSQQSDTIGIAYWLGKNITWIRLVLLALILYPVIYSLRHNTKWKTVLLLLVLALYAT

Foldseek 3Di:
DLVCLQVVLLVQLVVLVVVLCLCVDVDVVNVVDPCVVVNVVSVVCVVVSNVVSCVSNVVSLVVCVVPHDPVVNVVSVVSVVVSVD